Protein AF-A0A5B7TS98-F1 (afdb_monomer)

Structure (mmCIF, N/CA/C/O backbone):
data_AF-A0A5B7TS98-F1
#
_entry.id   AF-A0A5B7TS98-F1
#
loop_
_atom_site.group_PDB
_atom_site.id
_atom_site.type_symbol
_atom_site.label_atom_id
_atom_site.label_alt_id
_atom_site.label_comp_id
_atom_site.label_asym_id
_atom_site.label_entity_id
_atom_site.label_seq_id
_atom_site.pdbx_PDB_ins_code
_atom_site.Cartn_x
_atom_site.Cartn_y
_atom_site.Cartn_z
_atom_site.occupancy
_atom_site.B_iso_or_equiv
_atom_site.auth_seq_id
_atom_site.auth_comp_id
_atom_site.auth_asym_id
_atom_site.auth_atom_id
_atom_site.pdbx_PDB_model_num
ATOM 1 N N . MET A 1 1 ? -5.183 11.264 3.549 1.00 44.62 1 MET A N 1
ATOM 2 C CA . MET A 1 1 ? -4.484 11.330 2.244 1.00 44.62 1 MET A CA 1
ATOM 3 C C . MET A 1 1 ? -4.830 10.094 1.419 1.00 44.62 1 MET A C 1
ATOM 5 O O . MET A 1 1 ? -4.949 9.017 1.993 1.00 44.62 1 MET A O 1
ATOM 9 N N . LYS A 1 2 ? -5.064 10.228 0.107 1.00 58.00 2 LYS A N 1
ATOM 10 C CA . LYS A 1 2 ? -5.041 9.078 -0.817 1.00 58.00 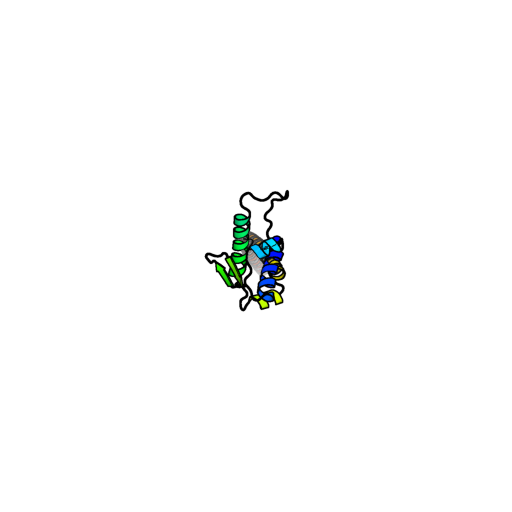2 LYS A CA 1
ATOM 11 C C . LYS A 1 2 ? -3.573 8.838 -1.161 1.00 58.00 2 LYS A C 1
ATOM 13 O O . LYS A 1 2 ? -2.926 9.768 -1.620 1.00 58.00 2 LYS A O 1
ATOM 18 N N . GLU A 1 3 ? -3.054 7.655 -0.858 1.00 76.31 3 GLU A N 1
ATOM 19 C CA . GLU A 1 3 ? -1.625 7.354 -1.042 1.00 76.31 3 GLU A CA 1
ATOM 20 C C . GLU A 1 3 ? -1.276 7.129 -2.519 1.00 76.31 3 GLU A C 1
ATOM 22 O O . GLU A 1 3 ? -0.190 7.488 -2.951 1.00 76.31 3 GLU A O 1
ATOM 27 N N . PHE A 1 4 ? -2.235 6.614 -3.289 1.00 86.12 4 PHE A N 1
ATOM 28 C CA . PHE A 1 4 ? -2.228 6.524 -4.747 1.00 86.12 4 PHE A CA 1
ATOM 29 C C . PHE A 1 4 ? -3.676 6.369 -5.249 1.00 86.12 4 PHE A C 1
ATOM 31 O O . PHE A 1 4 ? -4.602 6.106 -4.464 1.00 86.12 4 PHE A O 1
ATOM 38 N N . ASN A 1 5 ? -3.901 6.584 -6.543 1.00 87.88 5 ASN A N 1
ATOM 39 C CA . ASN A 1 5 ? -5.209 6.478 -7.186 1.00 87.88 5 ASN A CA 1
ATOM 40 C C . ASN A 1 5 ? -5.410 5.111 -7.850 1.00 87.88 5 ASN A C 1
ATOM 42 O O . ASN A 1 5 ? -4.464 4.383 -8.121 1.00 87.88 5 ASN A O 1
ATOM 46 N N . LYS A 1 6 ? -6.668 4.772 -8.166 1.00 88.81 6 LYS A N 1
ATOM 47 C CA . LYS A 1 6 ? -6.989 3.525 -8.881 1.00 88.81 6 LYS A CA 1
ATOM 48 C C . LYS A 1 6 ? -6.328 3.470 -10.266 1.00 88.81 6 LYS A C 1
ATOM 50 O O . LYS A 1 6 ? -5.935 2.396 -10.695 1.00 88.81 6 LYS A O 1
ATOM 55 N N . SER A 1 7 ? -6.205 4.619 -10.932 1.00 88.50 7 SER A N 1
ATOM 56 C CA . SER A 1 7 ? -5.524 4.766 -12.225 1.00 88.50 7 SER A CA 1
ATOM 57 C C . SER A 1 7 ? -4.038 4.418 -12.165 1.00 88.50 7 SER A C 1
ATOM 59 O O . SER A 1 7 ? -3.479 3.990 -13.163 1.00 88.50 7 SER A O 1
ATOM 61 N N . ASP A 1 8 ? -3.411 4.574 -10.997 1.00 89.88 8 ASP A N 1
ATOM 62 C CA . ASP A 1 8 ? -1.975 4.347 -10.821 1.00 89.88 8 ASP A CA 1
ATOM 63 C C . ASP A 1 8 ? -1.641 2.853 -10.705 1.00 89.88 8 ASP A C 1
ATOM 65 O O . ASP A 1 8 ? -0.492 2.465 -10.883 1.00 89.88 8 ASP A O 1
ATOM 69 N N . ILE A 1 9 ? -2.635 2.012 -10.388 1.00 92.81 9 ILE A N 1
ATOM 70 C CA . ILE A 1 9 ? -2.439 0.587 -10.084 1.00 92.81 9 ILE A CA 1
ATOM 71 C C . ILE A 1 9 ? -1.802 -0.139 -11.264 1.00 92.81 9 ILE A C 1
ATOM 73 O O . ILE A 1 9 ? -0.851 -0.880 -11.064 1.00 92.81 9 ILE A O 1
ATOM 77 N N . GLU A 1 10 ? -2.294 0.093 -12.482 1.00 92.94 10 GLU A N 1
ATOM 78 C CA . GLU A 1 10 ? -1.790 -0.604 -13.669 1.00 92.94 10 GLU A CA 1
ATOM 79 C C . GLU A 1 10 ? -0.325 -0.255 -13.950 1.00 92.94 10 GLU A C 1
ATOM 81 O O . GLU A 1 10 ? 0.475 -1.150 -14.203 1.00 92.94 10 GLU A O 1
ATOM 86 N N . ALA A 1 11 ? 0.048 1.023 -13.829 1.00 93.06 11 ALA A N 1
ATOM 87 C CA . ALA A 1 11 ? 1.428 1.470 -14.011 1.00 93.06 11 ALA A CA 1
ATOM 88 C C . ALA A 1 11 ? 2.363 0.925 -12.915 1.00 93.06 11 ALA A C 1
ATOM 90 O O . ALA A 1 11 ? 3.485 0.506 -13.194 1.00 93.06 11 ALA A O 1
ATOM 91 N N . LEU A 1 12 ? 1.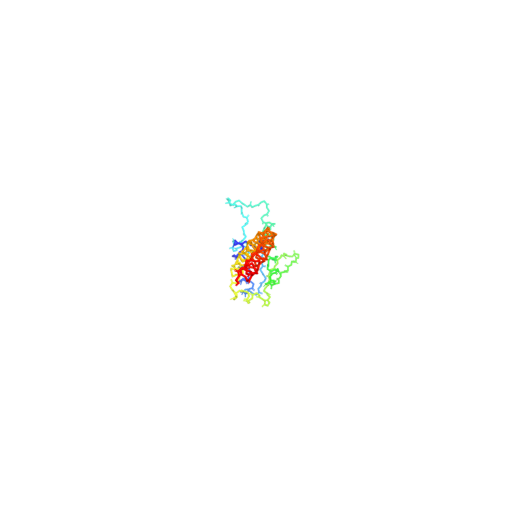898 0.906 -11.664 1.00 94.06 12 LEU A N 1
ATOM 92 C CA . LEU A 1 12 ? 2.666 0.400 -10.528 1.00 94.06 12 LEU A CA 1
ATOM 93 C C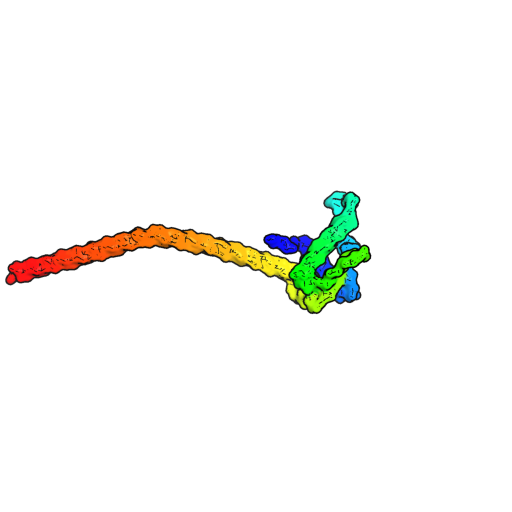 . LEU A 1 12 ? 2.852 -1.122 -10.584 1.00 94.06 12 LEU A C 1
ATOM 95 O O . LEU A 1 12 ? 3.966 -1.604 -10.378 1.00 94.06 12 LEU A O 1
ATOM 99 N N . ASP A 1 13 ? 1.796 -1.876 -10.897 1.00 93.12 13 ASP A N 1
ATOM 100 C CA . ASP A 1 13 ? 1.879 -3.327 -11.089 1.00 93.12 13 ASP A CA 1
ATOM 101 C C . ASP A 1 13 ? 2.766 -3.659 -12.302 1.00 93.12 13 ASP A C 1
ATOM 103 O O . ASP A 1 13 ? 3.569 -4.588 -12.231 1.00 93.12 13 ASP A O 1
ATOM 107 N N . PHE A 1 14 ? 2.727 -2.852 -13.372 1.00 93.62 14 PHE A N 1
ATOM 108 C CA . PHE A 1 14 ? 3.650 -2.990 -14.500 1.00 93.62 14 PHE A CA 1
ATOM 109 C C . PHE A 1 14 ? 5.120 -2.832 -14.081 1.00 93.62 14 PHE A C 1
ATOM 111 O O . PHE A 1 14 ? 5.950 -3.654 -14.473 1.00 93.62 14 PHE A O 1
ATOM 118 N 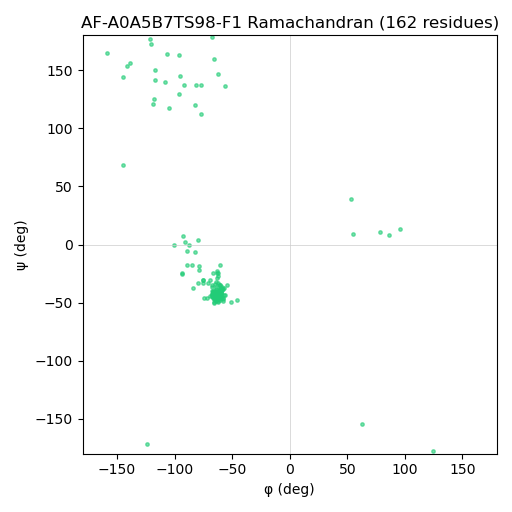N . ILE A 1 15 ? 5.460 -1.830 -13.257 1.00 93.06 15 ILE A N 1
ATOM 119 C CA . ILE A 1 15 ? 6.833 -1.658 -12.744 1.00 93.06 15 ILE A CA 1
ATOM 120 C C . ILE A 1 15 ? 7.286 -2.903 -11.974 1.00 93.06 15 ILE A C 1
ATOM 122 O O . ILE A 1 15 ? 8.398 -3.389 -12.189 1.00 93.06 15 ILE A O 1
ATOM 126 N N . ILE A 1 16 ? 6.432 -3.420 -11.086 1.00 93.06 16 ILE A N 1
ATOM 127 C CA . ILE A 1 16 ? 6.715 -4.615 -10.279 1.00 93.06 16 ILE A CA 1
ATOM 128 C C . ILE A 1 16 ? 6.963 -5.826 -11.184 1.00 93.06 16 ILE A C 1
ATOM 130 O O . ILE A 1 16 ? 7.966 -6.524 -11.026 1.00 93.06 16 ILE A O 1
ATOM 134 N N . ASP A 1 17 ? 6.083 -6.040 -12.160 1.00 92.19 17 ASP A N 1
ATOM 135 C CA . ASP A 1 17 ? 6.186 -7.119 -13.135 1.00 92.19 17 ASP A CA 1
ATOM 136 C C . ASP A 1 17 ? 7.494 -7.055 -13.925 1.00 92.19 17 ASP A C 1
ATOM 138 O O . ASP A 1 17 ? 8.165 -8.076 -14.091 1.00 92.19 17 ASP A O 1
ATOM 142 N N . GLN A 1 18 ? 7.868 -5.870 -14.410 1.00 91.62 18 GLN A N 1
ATOM 143 C CA . GLN A 1 18 ? 9.095 -5.692 -15.181 1.00 91.62 18 GLN A CA 1
ATOM 144 C C . GLN A 1 18 ? 10.339 -5.911 -14.322 1.00 91.62 18 GLN A C 1
ATOM 146 O O . GLN A 1 18 ? 11.218 -6.666 -14.732 1.00 91.62 18 GLN A O 1
ATOM 151 N N . CYS A 1 19 ? 10.373 -5.360 -13.104 1.00 91.12 19 CYS A N 1
ATOM 152 C CA . CYS A 1 19 ? 11.470 -5.578 -12.158 1.00 91.12 19 CYS A CA 1
ATOM 153 C C . CYS A 1 19 ? 11.727 -7.073 -11.892 1.00 91.12 19 CYS A C 1
ATOM 155 O O . CYS A 1 19 ? 12.871 -7.474 -11.685 1.00 91.12 19 CYS A O 1
ATOM 157 N N . LEU A 1 20 ? 10.672 -7.898 -11.879 1.00 89.75 20 LEU A N 1
ATOM 158 C CA . LEU A 1 20 ? 10.770 -9.341 -11.648 1.00 89.75 20 LEU A CA 1
ATOM 159 C C . LEU A 1 20 ? 11.107 -10.132 -12.920 1.00 89.75 20 LEU A C 1
ATOM 161 O O . LEU A 1 20 ? 11.847 -11.110 -12.841 1.00 89.75 20 LEU A O 1
ATOM 165 N N . LYS A 1 21 ? 10.573 -9.735 -14.083 1.00 88.19 21 LYS A N 1
ATOM 166 C CA . LYS A 1 21 ? 10.767 -10.448 -15.359 1.00 88.19 21 LYS A CA 1
ATOM 167 C C . LYS A 1 21 ? 12.158 -10.250 -15.941 1.00 88.19 21 LYS A C 1
ATOM 169 O O . LYS A 1 21 ? 12.767 -11.210 -16.401 1.00 88.19 21 LYS A O 1
ATOM 174 N N . THR A 1 22 ? 12.641 -9.013 -15.970 1.00 75.81 22 THR A N 1
ATOM 175 C CA . THR A 1 22 ? 13.879 -8.685 -16.685 1.00 75.81 22 THR A CA 1
ATOM 176 C C . THR A 1 22 ? 15.110 -8.845 -15.799 1.00 75.81 22 THR A C 1
ATOM 178 O O . THR A 1 22 ? 16.212 -8.948 -16.321 1.00 75.81 22 THR A O 1
ATOM 181 N N . SER A 1 23 ? 14.951 -8.883 -14.468 1.00 71.81 23 SER A N 1
ATOM 182 C CA . SER A 1 23 ? 16.055 -8.705 -13.502 1.00 71.81 23 SER A CA 1
ATOM 183 C C . SER A 1 23 ? 16.848 -7.402 -13.712 1.00 71.81 23 SER A C 1
ATOM 185 O O . SER A 1 23 ? 17.885 -7.201 -13.080 1.00 71.81 23 SER A O 1
ATOM 187 N N . PHE A 1 24 ? 16.357 -6.511 -14.579 1.00 75.00 24 PHE A N 1
ATOM 188 C CA . PHE A 1 24 ? 16.929 -5.211 -14.889 1.00 75.00 24 PHE A CA 1
ATOM 189 C C . PHE A 1 24 ? 16.086 -4.108 -14.256 1.00 75.00 24 PHE A C 1
ATOM 191 O O . PHE A 1 24 ? 14.951 -4.310 -13.817 1.00 75.00 24 PHE A O 1
ATOM 198 N N . SER A 1 25 ? 16.678 -2.923 -14.177 1.00 86.38 25 SER A N 1
ATOM 199 C CA . SER A 1 25 ? 16.018 -1.754 -13.628 1.00 86.38 25 SER A CA 1
ATOM 200 C C . SER A 1 25 ? 15.014 -1.149 -14.609 1.00 86.38 25 SER A C 1
ATOM 202 O O . SER A 1 25 ? 15.325 -0.999 -15.786 1.00 86.38 25 SER A O 1
ATOM 204 N N . VAL A 1 26 ? 13.845 -0.762 -14.105 1.00 91.75 26 VAL A N 1
ATOM 205 C CA . VAL A 1 26 ? 12.771 -0.094 -14.851 1.00 91.75 26 VAL A CA 1
ATOM 206 C C . VAL A 1 26 ? 12.941 1.416 -14.749 1.00 91.75 26 VAL A C 1
ATOM 208 O O . VAL A 1 26 ? 13.215 1.926 -13.661 1.00 91.75 26 VAL A O 1
ATOM 211 N N . SER A 1 27 ? 12.749 2.117 -15.860 1.00 91.69 27 SER A N 1
ATOM 212 C CA . SER A 1 27 ? 12.888 3.569 -16.009 1.00 91.69 27 SER A CA 1
ATOM 213 C C . SER A 1 27 ? 11.582 4.228 -16.476 1.00 91.69 27 SER A C 1
ATOM 215 O O . SER A 1 27 ? 10.626 3.544 -16.852 1.00 91.69 27 SER A O 1
ATOM 217 N N . ALA A 1 28 ? 11.540 5.565 -16.493 1.00 89.12 28 ALA A N 1
ATOM 218 C CA . ALA A 1 28 ? 10.408 6.314 -17.046 1.00 89.12 28 ALA A CA 1
ATOM 219 C C . ALA A 1 28 ? 10.131 5.952 -18.520 1.00 89.12 28 ALA A C 1
ATOM 221 O O . ALA A 1 28 ? 8.972 5.805 -18.910 1.00 89.12 28 ALA A O 1
ATOM 222 N N . ASP A 1 29 ? 11.181 5.715 -19.311 1.00 88.62 29 ASP A N 1
ATOM 223 C CA . ASP A 1 29 ? 11.077 5.337 -20.724 1.00 88.62 29 ASP A CA 1
ATOM 224 C C . ASP A 1 29 ? 10.310 4.031 -20.933 1.00 88.62 29 ASP A C 1
ATOM 226 O O . ASP A 1 29 ? 9.567 3.889 -21.906 1.00 88.62 29 ASP A O 1
ATOM 230 N N . ASP A 1 30 ? 10.446 3.073 -20.015 1.00 89.75 30 ASP A N 1
ATOM 231 C CA . ASP A 1 30 ? 9.731 1.798 -20.094 1.00 89.75 30 ASP A CA 1
ATOM 232 C C . ASP A 1 30 ? 8.222 1.991 -19.891 1.00 89.75 30 ASP A C 1
ATOM 234 O O . ASP A 1 30 ? 7.407 1.321 -20.533 1.00 89.75 30 ASP A O 1
ATOM 238 N N . LEU A 1 31 ? 7.832 2.947 -19.041 1.00 89.56 31 LEU A N 1
ATOM 239 C CA . LEU A 1 31 ? 6.431 3.311 -18.824 1.00 89.56 31 LEU A CA 1
ATOM 240 C C . LEU A 1 31 ? 5.856 4.126 -19.982 1.00 89.56 31 LEU A C 1
ATOM 242 O O . LEU A 1 31 ? 4.676 3.982 -20.299 1.00 89.56 31 LEU A O 1
ATOM 246 N N . ILE A 1 32 ? 6.674 4.956 -20.628 1.00 88.38 32 ILE A N 1
ATOM 247 C CA . ILE A 1 32 ? 6.279 5.675 -21.843 1.00 88.38 32 ILE A CA 1
ATOM 248 C C . ILE A 1 32 ? 6.037 4.672 -22.977 1.00 88.38 32 ILE A C 1
ATOM 250 O O . ILE A 1 32 ? 4.972 4.678 -23.594 1.00 88.38 32 ILE A O 1
ATOM 254 N N . LYS A 1 33 ? 6.985 3.754 -23.219 1.00 87.75 33 LYS A N 1
ATOM 255 C CA . LYS A 1 33 ? 6.893 2.735 -24.284 1.00 87.75 33 LYS A CA 1
ATOM 256 C C . LYS A 1 33 ? 5.705 1.792 -24.109 1.00 87.75 33 LYS A C 1
ATOM 258 O O . LYS A 1 33 ? 5.115 1.360 -25.094 1.00 87.75 33 LYS A O 1
ATOM 263 N N . SER A 1 34 ? 5.353 1.471 -22.867 1.00 86.44 34 SER A N 1
ATOM 264 C CA . SER A 1 34 ? 4.184 0.644 -22.540 1.00 86.44 34 SER A CA 1
ATOM 265 C C . SER A 1 34 ? 2.863 1.423 -22.512 1.00 86.44 34 SER A C 1
ATOM 267 O O . SER A 1 34 ? 1.803 0.814 -22.392 1.00 86.44 34 SER A O 1
ATOM 269 N N . GLY A 1 35 ? 2.897 2.754 -22.650 1.00 85.38 35 GLY A N 1
ATOM 270 C CA . GLY A 1 35 ? 1.708 3.608 -22.654 1.00 85.38 35 GLY A CA 1
ATOM 271 C C . GLY A 1 35 ? 1.116 3.890 -21.269 1.00 85.38 35 GLY A C 1
ATOM 272 O O . GLY A 1 35 ? 0.017 4.440 -21.176 1.00 85.38 35 GLY A O 1
ATOM 273 N N . HIS A 1 36 ? 1.829 3.542 -20.194 1.00 86.62 36 HIS A N 1
ATOM 274 C CA . HIS A 1 36 ? 1.439 3.839 -18.812 1.00 86.62 36 HIS A CA 1
ATOM 275 C C . HIS A 1 36 ? 1.734 5.291 -18.404 1.00 86.62 36 HIS A C 1
ATOM 277 O O . HIS A 1 36 ? 1.096 5.810 -17.488 1.00 86.62 36 HIS A O 1
ATOM 283 N N . ILE A 1 37 ? 2.655 5.964 -19.102 1.00 84.69 37 ILE A N 1
ATOM 284 C CA . ILE A 1 37 ? 2.848 7.418 -19.047 1.00 84.69 37 ILE A CA 1
ATOM 285 C C . ILE A 1 37 ? 2.584 7.983 -20.442 1.00 84.69 37 ILE A C 1
ATOM 287 O O . ILE A 1 37 ? 3.183 7.549 -21.424 1.00 84.69 37 ILE A O 1
ATOM 291 N N . LYS A 1 38 ? 1.674 8.955 -20.532 1.00 79.62 38 LYS A N 1
ATOM 292 C CA . LYS A 1 38 ? 1.349 9.633 -21.790 1.00 79.62 38 LYS A CA 1
ATOM 293 C C . LYS A 1 38 ? 2.144 10.927 -21.895 1.00 79.62 38 LYS A C 1
ATOM 295 O O . LYS A 1 38 ? 2.103 11.747 -20.986 1.00 79.62 38 LYS A O 1
ATOM 300 N N . LEU A 1 39 ? 2.804 11.112 -23.034 1.00 78.38 39 LEU A N 1
ATOM 301 C CA . LEU A 1 39 ? 3.513 12.345 -23.398 1.00 78.38 39 LEU A CA 1
ATOM 302 C C . LEU A 1 39 ? 2.604 13.378 -24.086 1.00 78.38 39 LEU A C 1
ATOM 304 O O . LEU A 1 39 ? 3.052 14.455 -24.476 1.00 78.38 39 LEU A O 1
ATOM 308 N N . THR A 1 40 ? 1.329 13.034 -24.269 1.00 73.94 40 THR A N 1
ATOM 309 C CA . THR A 1 40 ? 0.336 13.851 -24.964 1.00 73.94 40 THR A CA 1
ATOM 310 C C . THR A 1 40 ? -0.794 14.267 -24.031 1.00 73.94 40 THR A C 1
ATOM 312 O O . THR A 1 40 ? -1.171 13.514 -23.130 1.00 73.94 40 THR A O 1
ATOM 315 N N . ASP A 1 41 ? -1.383 15.430 -24.294 1.00 69.12 41 ASP A N 1
ATOM 316 C CA . ASP A 1 41 ?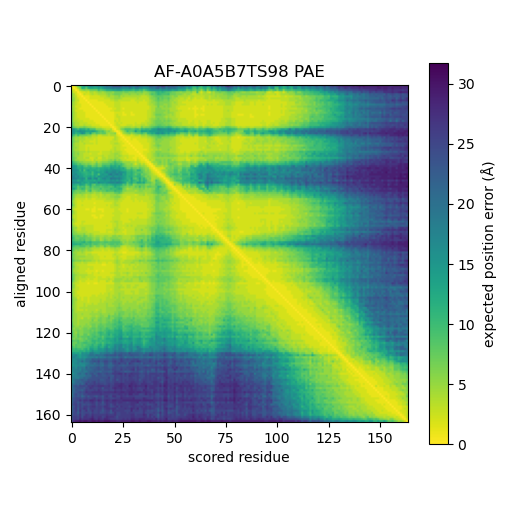 -2.616 15.885 -23.659 1.00 69.12 41 ASP A CA 1
ATOM 317 C C . ASP A 1 41 ? -3.837 15.030 -24.069 1.00 69.12 41 ASP A C 1
ATOM 319 O O . ASP A 1 41 ? -3.746 14.097 -24.874 1.00 69.12 41 ASP A O 1
ATOM 323 N N . GLU A 1 42 ? -5.013 15.346 -23.516 1.00 68.69 42 GLU A N 1
ATOM 324 C CA . GLU A 1 42 ? -6.273 14.642 -23.812 1.00 68.69 42 GLU A CA 1
ATOM 325 C C . GLU A 1 42 ? -6.689 14.711 -25.294 1.00 68.69 42 GLU A C 1
ATOM 327 O O . GLU A 1 42 ? -7.513 13.913 -25.741 1.00 68.69 42 GLU A O 1
ATOM 332 N N . LYS A 1 43 ? -6.123 15.652 -26.060 1.00 72.06 43 LYS A N 1
ATOM 333 C CA . LYS A 1 43 ? -6.388 15.871 -27.486 1.00 72.06 43 LYS A CA 1
ATOM 334 C C . LYS A 1 43 ? -5.297 15.277 -28.387 1.00 72.06 43 LYS A C 1
ATOM 336 O O . LYS A 1 43 ? -5.424 15.355 -29.607 1.00 72.06 43 LYS A O 1
ATOM 341 N N . GLY A 1 44 ? -4.263 14.660 -27.812 1.00 67.44 44 GLY A N 1
ATOM 342 C CA . GLY A 1 44 ? -3.161 14.034 -28.541 1.00 67.44 44 GLY A CA 1
ATOM 343 C C . GLY A 1 44 ? -2.020 14.984 -28.920 1.00 67.44 44 GLY A C 1
ATOM 344 O O . GLY A 1 44 ? -1.118 14.569 -29.645 1.00 67.44 44 GLY A O 1
ATOM 345 N N . TYR A 1 45 ? -2.018 16.230 -28.439 1.00 69.19 45 TYR A N 1
ATOM 346 C CA . TYR A 1 45 ? -0.899 17.150 -28.642 1.00 69.19 45 TYR A CA 1
ATOM 347 C C . TYR A 1 45 ? 0.204 16.863 -27.626 1.00 69.19 45 TYR A C 1
ATOM 349 O O . TYR A 1 45 ? -0.079 16.638 -26.451 1.00 69.19 45 TYR A O 1
ATOM 357 N N . GLY A 1 46 ? 1.467 16.872 -28.061 1.00 67.06 46 GLY A N 1
ATOM 358 C CA . GLY A 1 46 ? 2.602 16.761 -27.142 1.00 67.06 46 GLY A CA 1
ATOM 359 C C . GLY A 1 46 ? 2.550 17.865 -26.086 1.00 67.06 46 GLY A C 1
ATOM 360 O O . GLY A 1 46 ? 2.244 19.015 -26.415 1.00 67.06 46 GLY A O 1
ATOM 361 N N . THR A 1 47 ? 2.814 17.530 -24.821 1.00 68.81 47 THR A N 1
ATOM 362 C CA . THR A 1 47 ? 2.906 18.565 -23.782 1.00 68.81 47 THR A CA 1
ATOM 363 C C . THR A 1 47 ? 4.112 19.473 -24.057 1.00 68.81 47 THR A C 1
ATOM 365 O O . THR A 1 47 ? 5.021 19.120 -24.807 1.00 68.81 47 THR A O 1
ATOM 368 N N . LEU A 1 48 ? 4.128 20.684 -23.490 1.00 65.50 48 LEU A N 1
ATOM 369 C CA . LEU A 1 48 ? 5.239 21.625 -23.704 1.00 65.50 48 LEU A CA 1
ATOM 370 C C . LEU A 1 48 ? 6.577 21.086 -23.162 1.00 65.50 48 LEU A C 1
ATOM 372 O O . LEU A 1 48 ? 7.633 21.513 -23.624 1.00 65.50 48 LEU A O 1
ATOM 376 N N . THR A 1 49 ? 6.532 20.155 -22.202 1.00 70.94 49 THR A N 1
ATOM 377 C CA . THR A 1 49 ? 7.701 19.524 -21.570 1.00 70.94 49 THR A CA 1
ATOM 378 C C . THR A 1 49 ? 7.426 18.047 -21.230 1.00 70.94 49 THR A C 1
ATOM 380 O O . THR A 1 49 ? 7.354 17.695 -20.049 1.00 70.94 49 THR A O 1
ATOM 383 N N . PRO A 1 50 ? 7.277 17.161 -22.233 1.00 72.94 50 PRO A N 1
ATOM 384 C CA . PRO A 1 50 ? 6.813 15.786 -22.024 1.00 72.94 50 PRO A CA 1
ATOM 385 C C . PRO A 1 50 ? 7.749 14.965 -21.142 1.00 72.94 50 PRO A C 1
ATOM 387 O O . PRO A 1 50 ? 7.296 14.246 -20.254 1.00 72.94 50 PRO A O 1
ATOM 390 N N . ASP A 1 51 ? 9.055 15.129 -21.336 1.00 72.75 51 ASP A N 1
ATOM 391 C CA . ASP A 1 51 ? 10.074 14.394 -20.584 1.00 72.75 51 ASP A CA 1
ATOM 392 C C . ASP A 1 51 ? 10.089 14.803 -19.104 1.00 72.75 51 ASP A C 1
ATOM 394 O O . ASP A 1 51 ? 10.239 13.966 -18.212 1.00 72.75 51 ASP A O 1
ATOM 398 N N . PHE A 1 52 ? 9.862 16.091 -18.823 1.00 73.62 52 PHE A N 1
ATOM 399 C CA . PHE A 1 52 ? 9.756 16.598 -17.455 1.00 73.62 52 PHE A CA 1
ATOM 400 C C . PHE A 1 52 ? 8.496 16.068 -16.758 1.00 73.62 52 PHE A C 1
ATOM 402 O O . PHE A 1 52 ? 8.559 15.644 -15.602 1.00 73.62 52 PHE A O 1
ATOM 409 N N . ASP A 1 53 ? 7.363 16.045 -17.465 1.00 80.31 53 ASP A N 1
ATOM 410 C CA . ASP A 1 53 ? 6.100 15.518 -16.940 1.00 80.31 53 ASP A CA 1
ATOM 411 C C . ASP A 1 53 ? 6.199 14.009 -16.664 1.00 80.31 53 ASP A C 1
ATOM 413 O O . ASP A 1 53 ? 5.765 13.532 -15.611 1.00 80.31 53 ASP A O 1
ATOM 417 N N . ALA A 1 54 ? 6.844 13.261 -17.563 1.00 84.25 54 ALA A N 1
ATOM 418 C CA . ALA A 1 54 ? 7.065 11.831 -17.412 1.00 84.25 54 ALA A CA 1
ATOM 419 C C . ALA A 1 54 ? 8.011 11.491 -16.253 1.00 84.25 54 ALA A C 1
ATOM 421 O O . ALA A 1 54 ? 7.684 10.627 -15.438 1.00 84.25 54 ALA A O 1
ATOM 422 N N . SER A 1 55 ? 9.147 12.187 -16.129 1.00 85.38 55 SER A N 1
ATOM 423 C CA . SER A 1 55 ? 10.073 12.000 -15.001 1.00 85.38 55 SER A CA 1
ATOM 424 C C . SER A 1 55 ? 9.397 12.330 -13.667 1.00 85.38 55 SER A C 1
ATOM 426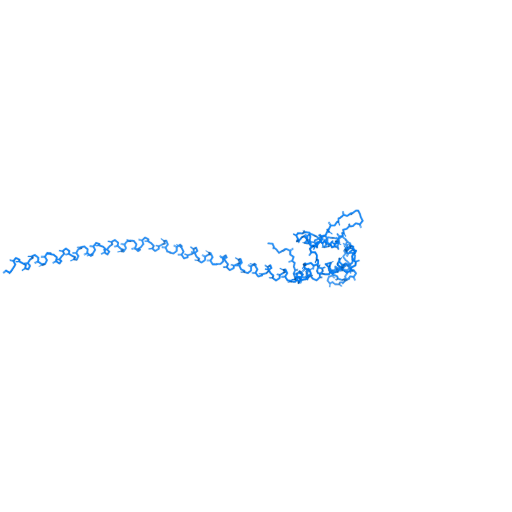 O O . SER A 1 55 ? 9.552 11.599 -12.683 1.00 85.38 55 SER A O 1
ATOM 428 N N . LYS A 1 56 ? 8.559 13.372 -13.625 1.00 86.88 56 LYS A N 1
ATOM 429 C CA . LYS A 1 56 ? 7.793 13.737 -12.428 1.00 86.88 56 LYS A CA 1
ATOM 430 C C . LYS A 1 56 ? 6.782 12.658 -12.030 1.00 86.88 56 LYS A C 1
ATOM 432 O O . LYS A 1 56 ? 6.712 12.298 -10.852 1.00 86.88 56 LYS A O 1
ATOM 437 N N . GLU A 1 57 ? 6.019 12.126 -12.984 1.00 88.88 57 GLU A N 1
ATOM 438 C CA . GLU A 1 57 ? 5.084 11.021 -12.732 1.00 88.88 57 GLU A CA 1
ATOM 439 C C . GLU A 1 57 ? 5.816 9.740 -12.318 1.00 88.88 57 GLU A C 1
ATOM 441 O O . GLU A 1 57 ? 5.426 9.083 -11.351 1.00 88.88 57 GLU A O 1
ATOM 446 N N . PHE A 1 58 ? 6.932 9.415 -12.969 1.00 91.94 58 PHE A N 1
ATOM 447 C CA . PHE A 1 58 ? 7.736 8.261 -12.592 1.00 91.94 58 PHE A CA 1
ATOM 448 C C . PHE A 1 58 ? 8.321 8.410 -11.182 1.00 91.94 58 PHE A C 1
ATOM 450 O O . PHE A 1 58 ? 8.203 7.503 -10.360 1.00 91.94 58 PHE A O 1
ATOM 457 N N . THR A 1 59 ? 8.841 9.589 -10.837 1.00 91.44 59 THR A N 1
ATOM 458 C CA . THR A 1 59 ? 9.321 9.910 -9.484 1.00 91.44 59 THR A CA 1
ATOM 459 C C . THR A 1 59 ? 8.216 9.750 -8.438 1.00 91.44 59 THR A C 1
ATOM 461 O O . THR A 1 59 ? 8.458 9.237 -7.340 1.00 91.44 59 THR A O 1
ATOM 464 N N . ARG A 1 60 ? 6.974 10.124 -8.772 1.00 92.62 60 ARG A N 1
ATOM 465 C CA . ARG A 1 60 ? 5.807 9.887 -7.912 1.00 92.62 60 ARG A CA 1
ATOM 466 C C . ARG A 1 60 ? 5.573 8.390 -7.686 1.00 92.62 60 ARG A C 1
ATOM 468 O O . ARG A 1 60 ? 5.366 7.988 -6.538 1.00 92.62 60 ARG A O 1
ATOM 475 N N . TYR A 1 61 ? 5.652 7.564 -8.731 1.00 93.62 61 TYR A N 1
ATOM 476 C CA . TYR A 1 61 ? 5.558 6.105 -8.605 1.00 93.62 61 TYR A CA 1
ATOM 477 C C . TYR A 1 61 ? 6.687 5.515 -7.756 1.00 93.62 61 TYR A C 1
ATOM 479 O O . TYR A 1 61 ? 6.415 4.711 -6.863 1.00 93.62 61 TYR A O 1
ATOM 487 N N . LEU A 1 62 ? 7.930 5.967 -7.940 1.00 93.38 62 LEU A N 1
ATOM 488 C CA . LEU A 1 62 ? 9.058 5.559 -7.097 1.00 93.38 62 LEU A CA 1
ATOM 489 C C . LEU A 1 62 ? 8.833 5.914 -5.624 1.00 93.38 62 LEU A C 1
ATOM 491 O O . LEU A 1 62 ? 9.141 5.115 -4.742 1.00 93.38 62 LEU A O 1
ATOM 495 N N . GLY A 1 63 ? 8.246 7.079 -5.340 1.00 92.88 63 GLY A N 1
ATOM 496 C CA . GLY A 1 63 ? 7.867 7.472 -3.982 1.00 92.88 63 GLY A CA 1
ATOM 497 C C . GLY A 1 63 ? 6.873 6.500 -3.339 1.00 92.88 63 GLY A C 1
ATOM 498 O O . GLY A 1 63 ? 7.035 6.129 -2.175 1.00 92.88 63 GLY A O 1
ATOM 499 N N . ILE A 1 64 ? 5.881 6.037 -4.105 1.00 93.38 64 ILE A N 1
ATOM 500 C CA . ILE A 1 64 ? 4.900 5.039 -3.656 1.00 93.38 64 ILE A CA 1
ATOM 501 C C . ILE A 1 64 ? 5.592 3.693 -3.401 1.00 93.38 64 ILE A C 1
ATOM 503 O O . ILE A 1 64 ? 5.441 3.119 -2.323 1.00 93.38 64 ILE A O 1
ATOM 507 N N . LEU A 1 65 ? 6.399 3.215 -4.350 1.00 93.56 65 LEU A N 1
ATOM 508 C CA . LEU A 1 65 ? 7.133 1.950 -4.235 1.00 93.56 65 LEU A CA 1
ATOM 509 C C . LEU A 1 65 ? 8.094 1.943 -3.041 1.00 93.56 65 LEU A C 1
ATOM 511 O O . LEU A 1 65 ? 8.172 0.951 -2.316 1.00 93.56 65 LEU A O 1
ATOM 515 N N . LYS A 1 66 ? 8.791 3.060 -2.804 1.00 93.06 66 LYS A N 1
ATOM 516 C CA . LYS A 1 66 ? 9.698 3.234 -1.666 1.00 93.06 66 LYS A CA 1
ATOM 517 C C . LYS A 1 66 ? 8.948 3.236 -0.339 1.00 93.06 66 LYS A C 1
ATOM 519 O O . LYS A 1 66 ? 9.412 2.615 0.610 1.00 93.06 66 LYS A O 1
ATOM 524 N N . LYS A 1 67 ? 7.788 3.895 -0.270 1.00 92.69 67 LYS A N 1
ATOM 525 C CA . LYS A 1 67 ? 6.967 3.960 0.948 1.00 92.69 67 LYS A CA 1
ATOM 526 C C . LYS A 1 67 ? 6.513 2.581 1.431 1.00 92.69 67 LYS A C 1
ATOM 528 O O . LYS A 1 67 ? 6.453 2.357 2.634 1.00 92.69 67 LYS A O 1
ATOM 533 N N . TYR A 1 68 ? 6.190 1.682 0.506 1.00 91.81 68 TYR A N 1
ATOM 534 C CA . TYR A 1 68 ? 5.799 0.306 0.821 1.00 91.81 68 TYR A CA 1
ATOM 535 C C . TYR A 1 68 ? 6.977 -0.677 0.802 1.00 91.81 68 TYR A C 1
ATOM 537 O O . TYR A 1 68 ? 6.763 -1.882 0.899 1.00 91.81 68 TYR A O 1
ATOM 545 N N . GLU A 1 69 ? 8.208 -0.178 0.656 1.00 93.06 69 GLU A N 1
ATOM 546 C CA . GLU A 1 69 ? 9.431 -0.985 0.611 1.00 93.06 69 GLU A CA 1
ATOM 547 C C . GLU A 1 69 ? 9.373 -2.109 -0.439 1.00 93.06 69 GLU A C 1
ATOM 549 O O . GLU A 1 69 ? 9.848 -3.224 -0.213 1.00 93.06 69 GLU A O 1
ATOM 554 N N . LEU A 1 70 ? 8.782 -1.822 -1.603 1.00 93.00 70 LEU A N 1
ATOM 555 C CA . LEU A 1 70 ? 8.507 -2.817 -2.646 1.00 93.00 70 LEU A CA 1
ATOM 556 C C . LEU A 1 70 ? 9.605 -2.921 -3.693 1.00 93.00 70 LEU A C 1
ATOM 558 O O . LEU A 1 70 ? 9.734 -3.968 -4.313 1.00 93.00 70 LEU A O 1
ATOM 562 N N . CYS A 1 71 ? 10.386 -1.861 -3.893 1.00 92.62 71 CYS A N 1
ATOM 563 C CA . CYS A 1 71 ? 11.487 -1.815 -4.852 1.00 92.62 71 CYS A CA 1
ATOM 564 C C . CYS A 1 71 ? 12.668 -1.032 -4.278 1.00 92.62 71 CYS A C 1
ATOM 566 O O . CYS A 1 71 ? 12.502 -0.114 -3.471 1.00 92.62 71 CYS A O 1
ATOM 568 N N . LYS A 1 72 ? 13.874 -1.344 -4.757 1.00 91.62 72 LYS A N 1
ATOM 569 C CA . LYS A 1 72 ? 15.033 -0.457 -4.627 1.00 91.62 72 LYS A CA 1
ATOM 570 C C . LYS A 1 72 ? 14.897 0.651 -5.667 1.00 91.62 72 LYS A C 1
ATOM 572 O O . LYS A 1 72 ? 14.969 0.380 -6.864 1.00 91.62 72 LYS A O 1
ATOM 577 N N . CYS A 1 73 ? 14.675 1.872 -5.196 1.00 91.62 73 CYS A N 1
ATOM 578 C CA . CYS A 1 73 ? 14.524 3.053 -6.039 1.00 91.62 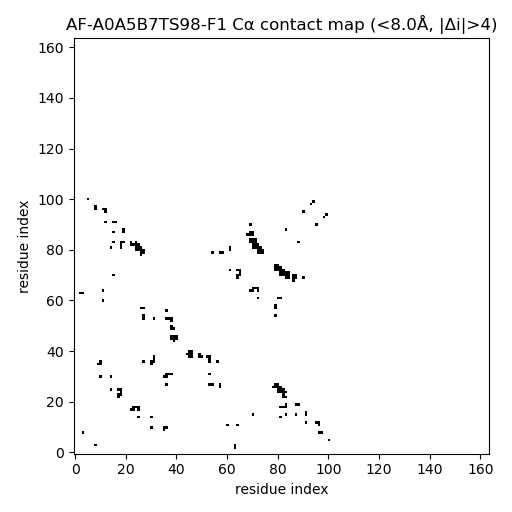73 CYS A CA 1
ATOM 579 C C . CYS A 1 73 ? 15.807 3.885 -5.960 1.00 91.62 73 CYS A C 1
ATOM 581 O O . CYS A 1 73 ? 16.153 4.357 -4.874 1.00 91.62 73 CYS A O 1
ATOM 583 N N . ASN A 1 74 ? 16.492 4.055 -7.089 1.00 87.69 74 ASN A N 1
ATOM 584 C CA . ASN A 1 74 ? 17.743 4.801 -7.191 1.00 87.69 74 ASN A CA 1
ATOM 585 C C . ASN A 1 74 ? 17.556 6.008 -8.113 1.00 87.69 74 ASN A C 1
ATOM 587 O O . ASN A 1 74 ? 16.911 5.896 -9.151 1.00 87.69 74 ASN A O 1
ATOM 591 N N . SER A 1 75 ? 18.168 7.133 -7.755 1.00 86.38 75 SER A N 1
ATOM 592 C CA . SER A 1 75 ? 18.266 8.317 -8.611 1.00 86.38 75 SER A CA 1
ATOM 593 C C . SER A 1 75 ? 19.741 8.591 -8.859 1.00 86.38 75 SER A C 1
ATOM 595 O O . SER A 1 75 ? 20.514 8.762 -7.914 1.00 86.38 75 SER A O 1
ATOM 597 N N . THR A 1 76 ? 20.140 8.578 -10.124 1.00 83.69 76 THR A N 1
ATOM 598 C CA . THR A 1 76 ? 21.519 8.812 -10.567 1.00 83.69 76 THR A CA 1
ATOM 599 C C . THR A 1 76 ? 21.561 10.007 -11.515 1.00 83.69 76 THR A C 1
ATOM 601 O O . THR A 1 76 ? 20.523 10.576 -11.843 1.00 83.69 76 THR A O 1
ATOM 604 N N . LYS A 1 77 ? 22.756 10.399 -11.974 1.00 79.12 77 LYS A N 1
ATOM 605 C CA . LYS A 1 77 ? 22.885 11.423 -13.026 1.00 79.12 77 LYS A CA 1
ATOM 606 C C . LYS A 1 77 ? 22.239 10.989 -14.346 1.00 79.12 77 LYS A C 1
ATOM 608 O O . LYS A 1 77 ? 21.841 11.849 -15.119 1.00 79.12 77 LYS A O 1
ATOM 613 N N . ASP A 1 78 ? 22.123 9.680 -14.553 1.00 74.38 78 ASP A N 1
ATOM 614 C CA . ASP A 1 78 ? 21.598 9.066 -15.772 1.00 74.38 78 ASP A CA 1
ATOM 615 C C . ASP A 1 78 ? 20.078 8.822 -15.702 1.00 74.38 78 ASP A C 1
ATOM 617 O O . ASP A 1 78 ? 19.500 8.278 -16.637 1.00 74.38 78 ASP A O 1
ATOM 621 N N . GLY A 1 79 ? 19.428 9.221 -14.600 1.00 82.56 79 GLY A N 1
ATOM 622 C CA . GLY A 1 79 ? 17.981 9.122 -14.408 1.00 82.56 79 GLY A CA 1
ATOM 623 C C . GLY A 1 79 ? 17.570 8.355 -13.154 1.00 82.56 79 GLY A C 1
ATOM 624 O O . GLY A 1 79 ? 18.401 7.922 -12.338 1.00 82.56 79 GLY A O 1
ATOM 625 N N . GLU A 1 80 ? 16.255 8.217 -12.986 1.00 89.94 80 GLU A N 1
ATOM 626 C CA . GLU A 1 80 ? 15.641 7.439 -11.918 1.00 89.94 80 GLU A CA 1
ATOM 627 C C . GLU A 1 80 ? 15.281 6.018 -12.358 1.00 89.94 80 GLU A C 1
ATOM 629 O O . GLU A 1 80 ? 14.845 5.778 -13.485 1.00 89.94 80 GLU A O 1
ATOM 634 N N . PHE A 1 81 ? 15.412 5.070 -11.428 1.00 92.12 81 PHE A N 1
ATOM 635 C CA . PHE A 1 81 ? 15.224 3.653 -11.702 1.00 92.12 81 PHE A CA 1
ATOM 636 C C . PHE A 1 81 ? 14.595 2.898 -10.525 1.00 92.12 81 PHE A C 1
ATOM 638 O O . PHE A 1 81 ? 14.935 3.138 -9.362 1.00 92.12 81 PHE A O 1
ATOM 645 N N . ALA A 1 82 ? 13.740 1.919 -10.828 1.00 93.56 82 ALA A N 1
ATOM 646 C CA . ALA A 1 82 ? 13.237 0.920 -9.883 1.00 93.56 82 ALA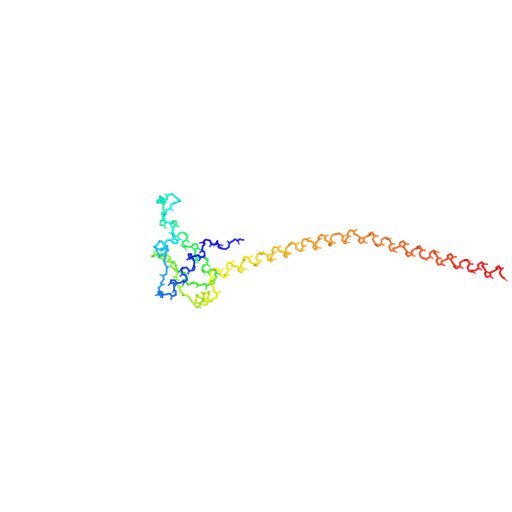 A CA 1
ATOM 647 C C . ALA A 1 82 ? 13.856 -0.451 -10.166 1.00 93.56 82 ALA A C 1
ATOM 649 O O . ALA A 1 82 ? 13.986 -0.856 -11.314 1.00 93.56 82 ALA A O 1
ATOM 650 N N . SER A 1 83 ? 14.203 -1.199 -9.124 1.00 92.31 83 SER A N 1
ATOM 651 C CA . SER A 1 83 ? 14.647 -2.592 -9.240 1.00 92.31 83 SER A CA 1
ATOM 652 C C . SER A 1 83 ? 14.046 -3.453 -8.134 1.00 92.31 83 SER A C 1
ATOM 654 O O . SER A 1 83 ? 13.665 -2.949 -7.070 1.00 92.31 83 SER A O 1
ATOM 656 N N . ALA A 1 84 ? 13.946 -4.760 -8.378 1.00 92.81 84 ALA A N 1
ATOM 657 C CA . ALA A 1 84 ? 13.386 -5.688 -7.407 1.00 92.81 84 ALA A CA 1
ATOM 658 C C . ALA A 1 84 ? 14.217 -5.737 -6.108 1.00 92.81 84 ALA A C 1
ATOM 660 O O . ALA A 1 84 ? 15.444 -5.607 -6.091 1.00 92.81 84 ALA A O 1
ATOM 661 N N . ASN A 1 85 ? 13.524 -5.948 -4.997 1.00 92.56 85 ASN A N 1
ATOM 662 C CA . ASN A 1 85 ? 14.077 -6.246 -3.686 1.00 92.56 85 ASN A CA 1
ATOM 663 C C . ASN A 1 85 ? 13.483 -7.568 -3.159 1.00 92.56 85 ASN A C 1
ATOM 665 O O . ASN A 1 85 ? 12.780 -8.283 -3.873 1.00 92.56 85 ASN A O 1
ATOM 669 N N . SER A 1 86 ? 13.757 -7.904 -1.899 1.00 91.94 86 SER A N 1
ATOM 670 C CA . SER A 1 86 ? 13.248 -9.129 -1.266 1.00 91.94 86 SER A CA 1
ATOM 671 C C . SER A 1 86 ? 11.718 -9.185 -1.145 1.00 91.94 86 SER A C 1
ATOM 673 O O . SER A 1 86 ? 11.150 -10.273 -1.076 1.00 91.94 86 SER A O 1
ATOM 675 N N . ASN A 1 87 ? 11.045 -8.033 -1.122 1.00 92.00 87 ASN A N 1
ATOM 676 C CA . ASN A 1 87 ? 9.606 -7.918 -0.893 1.00 92.00 87 ASN A CA 1
ATOM 677 C C . ASN A 1 87 ? 8.803 -7.894 -2.198 1.00 92.00 87 ASN A C 1
ATOM 679 O O . ASN A 1 87 ? 7.638 -8.290 -2.191 1.00 92.00 87 ASN A O 1
ATOM 683 N N . THR A 1 88 ? 9.415 -7.486 -3.315 1.00 91.75 88 THR A N 1
ATOM 684 C CA . THR A 1 88 ? 8.759 -7.329 -4.624 1.00 91.75 88 THR A CA 1
ATOM 685 C C . THR A 1 88 ? 7.977 -8.578 -5.035 1.00 91.75 88 THR A C 1
ATOM 687 O O . THR A 1 88 ? 6.797 -8.498 -5.374 1.00 91.75 88 THR A O 1
ATOM 690 N N . LEU A 1 89 ? 8.611 -9.753 -4.950 1.00 92.25 89 LEU A N 1
ATOM 691 C CA . LEU A 1 89 ? 7.998 -11.020 -5.356 1.00 92.25 89 LEU A CA 1
ATOM 692 C C . LEU A 1 89 ? 6.827 -11.412 -4.448 1.00 92.25 89 LEU A C 1
ATOM 694 O O . LEU A 1 89 ? 5.789 -11.872 -4.923 1.00 92.25 89 LEU A O 1
ATOM 698 N N . ASN A 1 90 ? 6.987 -11.240 -3.136 1.00 94.12 90 ASN A N 1
ATOM 699 C CA . ASN A 1 90 ? 5.939 -11.575 -2.174 1.00 94.12 90 ASN A CA 1
ATOM 700 C C . ASN A 1 90 ? 4.730 -10.653 -2.337 1.00 94.12 90 ASN A C 1
ATOM 702 O O . ASN A 1 90 ? 3.598 -11.128 -2.311 1.00 94.12 90 ASN A O 1
ATOM 706 N N . PHE A 1 91 ? 4.965 -9.364 -2.575 1.00 94.19 91 PHE A N 1
ATOM 707 C CA . PHE A 1 91 ? 3.910 -8.394 -2.837 1.00 94.19 91 PHE A CA 1
ATOM 708 C C . PHE A 1 91 ? 3.109 -8.735 -4.100 1.00 94.19 91 PHE A C 1
ATOM 710 O O . PHE A 1 91 ? 1.878 -8.751 -4.065 1.00 94.19 91 PHE A O 1
ATOM 717 N N . GLN A 1 92 ? 3.790 -9.099 -5.192 1.00 93.44 92 GLN A N 1
ATOM 718 C CA . GLN A 1 92 ? 3.124 -9.543 -6.418 1.00 93.44 92 GLN A CA 1
ATOM 719 C C . GLN A 1 92 ? 2.253 -10.788 -6.159 1.00 93.44 92 GLN A C 1
ATOM 721 O O . GLN A 1 92 ? 1.086 -10.824 -6.546 1.00 93.44 92 GLN A O 1
ATOM 726 N N . LYS A 1 93 ? 2.776 -11.782 -5.423 1.00 93.12 93 LYS A N 1
ATOM 727 C CA . LYS A 1 93 ? 2.031 -13.000 -5.045 1.00 93.12 93 LYS A CA 1
ATOM 728 C C . LYS A 1 93 ? 0.820 -12.728 -4.148 1.00 93.12 93 LYS A C 1
ATOM 730 O O . LYS A 1 93 ? -0.148 -13.479 -4.200 1.00 93.12 93 LYS A O 1
ATOM 735 N N . GLN A 1 94 ? 0.855 -11.665 -3.348 1.00 93.19 94 GLN A N 1
ATOM 736 C CA . GLN A 1 94 ? -0.264 -11.230 -2.503 1.00 93.19 94 GLN A CA 1
ATOM 737 C C . GLN A 1 94 ? -1.343 -10.449 -3.277 1.00 93.19 94 GLN A C 1
ATOM 739 O O . GLN A 1 94 ? -2.318 -9.992 -2.684 1.00 93.19 94 GLN A O 1
ATOM 744 N N . GLY A 1 95 ? -1.208 -10.318 -4.601 1.00 90.81 95 GLY A N 1
ATOM 745 C CA . GLY A 1 95 ? -2.185 -9.644 -5.458 1.00 90.81 95 GLY A CA 1
ATOM 746 C C . GLY A 1 95 ? -1.865 -8.177 -5.753 1.00 90.81 95 GLY A C 1
ATOM 747 O O . GLY A 1 95 ? -2.743 -7.465 -6.251 1.00 90.81 95 GLY A O 1
ATOM 748 N N . GLY A 1 96 ? -0.639 -7.731 -5.459 1.00 93.50 96 GLY A N 1
ATOM 749 C CA . GLY A 1 96 ? -0.090 -6.453 -5.911 1.00 93.50 96 GLY A CA 1
ATOM 750 C C . GLY A 1 96 ? -0.835 -5.215 -5.406 1.00 93.50 96 GLY A C 1
ATOM 751 O O . GLY A 1 96 ? -1.519 -5.224 -4.374 1.00 93.50 96 GLY A O 1
ATOM 752 N N . PHE A 1 97 ? -0.732 -4.121 -6.164 1.00 93.56 97 PHE A N 1
ATOM 753 C CA . PHE A 1 97 ? -1.376 -2.853 -5.816 1.00 93.56 97 PHE A CA 1
ATOM 754 C C . PHE A 1 97 ? -2.900 -2.935 -5.864 1.00 93.56 97 PHE A C 1
ATOM 756 O O . PHE A 1 97 ? -3.579 -2.200 -5.143 1.00 93.56 97 PHE A O 1
ATOM 763 N N . LYS A 1 98 ? -3.459 -3.860 -6.649 1.00 92.69 98 LYS A N 1
ATOM 764 C CA . LYS A 1 98 ? -4.901 -4.123 -6.676 1.00 92.69 98 LYS A CA 1
ATOM 765 C C . LYS A 1 98 ? -5.427 -4.624 -5.328 1.00 92.69 98 LYS A C 1
ATOM 767 O O . LYS A 1 98 ? -6.453 -4.119 -4.861 1.00 92.69 98 LYS A O 1
ATOM 772 N N . ALA A 1 99 ? -4.746 -5.589 -4.707 1.00 92.69 99 ALA A N 1
ATOM 773 C CA . ALA A 1 99 ? -5.107 -6.086 -3.379 1.00 92.69 99 ALA A CA 1
ATOM 774 C C . ALA A 1 99 ? -4.911 -4.998 -2.313 1.00 92.69 99 ALA A C 1
ATOM 776 O O . ALA A 1 99 ? -5.839 -4.698 -1.562 1.00 92.69 99 ALA A O 1
ATOM 777 N N . LEU A 1 100 ? -3.761 -4.317 -2.338 1.00 92.88 100 LEU A N 1
ATOM 778 C CA . LEU A 1 100 ? -3.453 -3.221 -1.416 1.00 92.88 100 LEU A CA 1
ATOM 779 C C . LEU A 1 100 ? -4.493 -2.090 -1.477 1.00 92.88 100 LEU A C 1
ATOM 781 O O . LEU A 1 100 ? -4.946 -1.591 -0.447 1.00 92.88 100 LEU A O 1
ATOM 785 N N . TYR A 1 101 ? -4.917 -1.691 -2.678 1.00 92.00 101 TYR A N 1
ATOM 786 C CA . TYR A 1 101 ? -5.925 -0.645 -2.854 1.00 92.00 101 TYR A CA 1
ATOM 787 C C . TYR A 1 101 ? -7.272 -1.022 -2.229 1.00 92.00 101 TYR A C 1
ATOM 789 O O . TYR A 1 101 ? -7.946 -0.171 -1.638 1.00 92.00 101 TYR A O 1
ATOM 797 N N . LYS A 1 102 ? -7.673 -2.293 -2.354 1.00 91.06 102 LYS A N 1
ATOM 798 C CA . LYS A 1 102 ? -8.903 -2.804 -1.746 1.00 91.06 102 LYS A CA 1
ATOM 799 C C . LYS A 1 102 ? -8.819 -2.730 -0.221 1.00 91.06 102 LYS A C 1
ATOM 801 O O . LYS A 1 102 ? -9.702 -2.138 0.394 1.00 91.06 102 LYS A O 1
ATOM 806 N N . ASP A 1 103 ? -7.725 -3.210 0.360 1.00 91.12 103 ASP A N 1
ATOM 807 C CA . ASP A 1 103 ? -7.503 -3.182 1.808 1.00 91.12 103 ASP A CA 1
ATOM 808 C C . ASP A 1 103 ? -7.505 -1.758 2.376 1.00 91.12 103 ASP A C 1
ATOM 810 O O . ASP A 1 103 ? -8.139 -1.490 3.399 1.00 91.12 103 ASP A O 1
ATOM 814 N N . LEU A 1 104 ? -6.862 -0.810 1.686 1.00 89.69 104 LEU A N 1
ATOM 815 C CA . LEU A 1 104 ? -6.861 0.602 2.079 1.00 89.69 104 LEU A CA 1
ATOM 816 C C . LEU A 1 104 ? -8.260 1.227 2.015 1.00 89.69 104 LEU A C 1
ATOM 818 O O . LEU A 1 104 ? -8.620 2.048 2.866 1.00 89.69 104 LEU A O 1
ATOM 822 N N . LYS A 1 105 ? -9.059 0.856 1.009 1.00 89.94 105 LYS A N 1
ATOM 823 C CA . LYS A 1 105 ? -10.445 1.316 0.880 1.00 89.94 105 LYS A CA 1
ATOM 824 C C . LYS A 1 105 ? -11.314 0.750 2.002 1.00 89.94 105 LYS A C 1
ATOM 826 O O . LYS A 1 105 ? -12.071 1.504 2.613 1.00 89.94 105 LYS A O 1
ATOM 831 N N . ASP A 1 106 ? -11.170 -0.534 2.300 1.00 90.06 106 ASP A N 1
ATOM 832 C CA . ASP A 1 106 ? -11.941 -1.210 3.340 1.00 90.06 106 ASP A CA 1
ATOM 833 C C . ASP A 1 106 ? -11.561 -0.697 4.732 1.00 90.06 106 ASP A C 1
ATOM 835 O O . ASP A 1 106 ? -12.446 -0.417 5.541 1.00 90.06 106 ASP A O 1
ATOM 839 N N . LYS A 1 107 ? -10.268 -0.457 4.991 1.00 90.00 107 LYS A N 1
ATOM 840 C CA . LYS A 1 107 ? -9.800 0.191 6.223 1.00 90.00 107 LYS A CA 1
ATOM 841 C C . LYS A 1 107 ? -10.421 1.573 6.402 1.00 90.00 107 LYS A C 1
ATOM 843 O O . LYS A 1 107 ? -11.005 1.839 7.441 1.00 90.00 107 LYS A O 1
ATOM 848 N N . ARG A 1 108 ? -10.402 2.417 5.365 1.00 88.50 108 ARG A N 1
ATOM 849 C CA . ARG A 1 108 ? -11.032 3.746 5.424 1.00 88.50 108 ARG 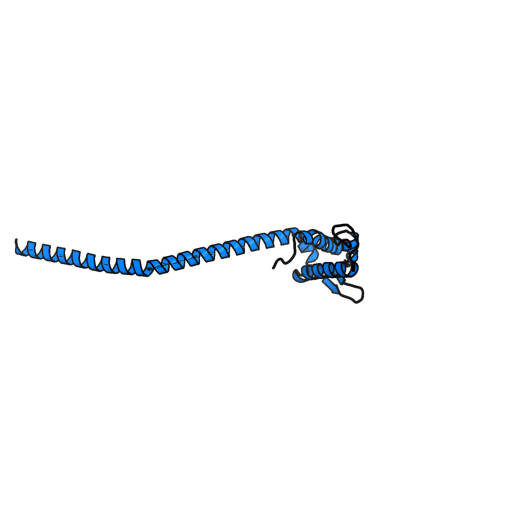A CA 1
ATOM 850 C C . ARG A 1 108 ? -12.529 3.667 5.731 1.00 88.50 108 ARG A C 1
ATOM 852 O O . ARG A 1 108 ? -13.045 4.519 6.449 1.00 88.50 108 ARG A O 1
ATOM 859 N N . ASN A 1 109 ? -13.229 2.684 5.170 1.00 88.75 109 ASN A N 1
ATOM 860 C CA . ASN A 1 109 ? -14.650 2.490 5.446 1.00 88.75 109 ASN A CA 1
ATOM 861 C C . ASN A 1 109 ? -14.886 2.080 6.906 1.00 88.75 109 ASN A C 1
ATOM 863 O O . ASN A 1 109 ? -15.798 2.613 7.530 1.00 88.75 109 ASN A O 1
ATOM 867 N N . ARG A 1 110 ? -14.047 1.194 7.462 1.00 91.38 110 ARG A N 1
ATOM 868 C CA . ARG A 1 110 ? -14.091 0.835 8.888 1.00 91.38 110 ARG A CA 1
ATOM 869 C C . ARG A 1 110 ? -13.813 2.040 9.784 1.00 91.38 110 ARG A C 1
ATOM 871 O O . ARG A 1 110 ? -14.636 2.334 10.641 1.00 91.38 110 ARG A O 1
ATOM 878 N N . ASP A 1 111 ? -12.748 2.792 9.513 1.00 90.25 111 ASP A N 1
ATOM 879 C CA . ASP A 1 111 ? -12.391 3.991 10.282 1.00 90.25 111 ASP A CA 1
ATOM 880 C C . ASP A 1 111 ? -13.531 5.028 10.258 1.00 90.25 111 ASP A C 1
ATOM 882 O O . ASP A 1 111 ? -13.840 5.668 11.264 1.00 90.25 111 ASP A O 1
ATOM 886 N N . LYS A 1 112 ? -14.208 5.178 9.109 1.00 92.56 112 LYS A N 1
ATOM 887 C CA . LYS A 1 112 ? -15.381 6.052 8.979 1.00 92.56 112 LYS A CA 1
ATOM 888 C C . LYS A 1 112 ? -16.551 5.566 9.842 1.00 92.56 112 LYS A C 1
ATOM 890 O O . LYS A 1 112 ? -17.172 6.384 10.516 1.00 92.56 112 LYS A O 1
ATOM 895 N N . LEU A 1 113 ? -16.840 4.265 9.830 1.00 92.81 113 LEU A N 1
ATOM 896 C CA . LEU A 1 113 ? -17.907 3.672 10.641 1.00 92.81 113 LEU A CA 1
ATOM 897 C C . LEU A 1 113 ? -17.618 3.791 12.143 1.00 92.81 113 LEU A C 1
ATOM 899 O O . LEU A 1 113 ? -18.515 4.123 12.912 1.00 92.81 113 LEU A O 1
ATOM 903 N N . GLU A 1 114 ? -16.375 3.573 12.572 1.00 91.06 114 GLU A N 1
ATOM 904 C CA . GLU A 1 114 ? -15.966 3.749 13.971 1.00 91.06 114 GLU A CA 1
ATOM 905 C C . GLU A 1 114 ? -16.092 5.206 14.418 1.00 91.06 114 GLU A C 1
ATOM 907 O O . GLU A 1 114 ? -16.591 5.491 15.509 1.00 91.06 114 GLU A O 1
ATOM 912 N N . PHE A 1 115 ? -15.714 6.146 13.551 1.00 93.12 115 PHE A N 1
ATOM 913 C CA . PHE A 1 115 ? -15.908 7.564 13.812 1.00 93.12 115 PHE A CA 1
ATOM 914 C C . PHE A 1 115 ? -17.394 7.933 13.933 1.00 93.12 115 PHE A C 1
ATOM 916 O O . PHE A 1 115 ? -17.769 8.663 14.848 1.00 93.12 115 PHE A O 1
ATOM 923 N N . GLU A 1 116 ? -18.259 7.404 13.066 1.00 92.00 116 GLU A N 1
ATOM 924 C CA . GLU A 1 116 ? -19.711 7.602 13.169 1.00 92.00 116 GLU A CA 1
ATOM 925 C C . GLU A 1 116 ? -20.276 6.992 14.458 1.00 92.00 116 GLU A C 1
ATOM 927 O O . GLU A 1 116 ? -21.022 7.663 15.170 1.00 92.00 116 GLU A O 1
ATOM 932 N N . LYS A 1 117 ? -19.848 5.781 14.829 1.00 92.88 117 LYS A N 1
ATOM 933 C CA . LYS A 1 117 ? -20.248 5.139 16.086 1.00 92.88 117 LYS A CA 1
ATOM 934 C C . LYS A 1 117 ? -19.836 5.964 17.306 1.00 92.88 117 LYS A C 1
ATOM 936 O O . LYS A 1 117 ? -20.663 6.215 18.174 1.00 92.88 117 LYS A O 1
ATOM 941 N N . SER A 1 118 ? -18.596 6.453 17.347 1.00 91.75 118 SER A N 1
ATOM 942 C CA . SER A 1 118 ? -18.124 7.286 18.462 1.00 91.75 118 SER A CA 1
ATOM 943 C C . SER A 1 118 ? -18.907 8.596 18.608 1.00 91.75 118 SER A C 1
ATOM 945 O O . SER A 1 118 ? -19.120 9.059 19.727 1.00 91.75 118 SER A O 1
ATOM 947 N N . LYS A 1 119 ? -19.385 9.183 17.500 1.00 93.69 119 LYS A N 1
ATOM 948 C CA . LYS A 1 119 ? -20.269 10.356 17.548 1.00 93.69 119 LYS A CA 1
ATOM 949 C C . LYS A 1 119 ? -21.612 10.025 18.185 1.00 93.69 119 LYS A C 1
ATOM 951 O O . LYS A 1 119 ? -22.059 10.780 19.043 1.00 93.69 119 LYS A O 1
ATOM 956 N N . VAL A 1 120 ? -22.212 8.901 17.799 1.00 92.88 120 VAL A N 1
ATOM 957 C CA . VAL A 1 120 ? -23.474 8.427 18.379 1.00 92.88 120 VAL A CA 1
ATOM 958 C C . VAL A 1 120 ? -23.302 8.123 19.869 1.00 92.88 120 VAL A C 1
ATOM 960 O O . VAL A 1 120 ? -24.085 8.608 20.680 1.00 92.88 120 VAL A O 1
ATOM 963 N N . ASP A 1 121 ? -22.242 7.411 20.258 1.00 91.25 121 ASP A N 1
ATOM 964 C CA . ASP A 1 121 ? -21.951 7.116 21.668 1.00 91.25 121 ASP A CA 1
ATOM 965 C C . ASP A 1 121 ? -21.732 8.403 22.486 1.00 91.25 121 ASP A C 1
ATOM 967 O O . ASP A 1 121 ? -22.171 8.510 23.636 1.00 91.25 121 ASP A O 1
ATOM 971 N N . LEU A 1 122 ? -21.092 9.417 21.892 1.00 93.69 122 LEU A N 1
ATOM 972 C CA . LEU A 1 122 ? -20.911 10.731 22.508 1.00 93.69 122 LEU A CA 1
ATOM 973 C C . LEU A 1 122 ? -22.244 11.476 22.677 1.00 93.69 122 LEU A C 1
ATOM 975 O O . LEU A 1 122 ? -22.457 12.122 23.706 1.00 93.69 122 LEU A O 1
ATOM 979 N N . GLU A 1 123 ? -23.133 11.417 21.687 1.00 92.62 123 GLU A N 1
ATOM 980 C CA . GLU A 1 123 ? -24.478 11.997 21.764 1.00 92.62 123 GLU A CA 1
ATOM 981 C C . GLU A 1 123 ? -25.317 11.306 22.842 1.00 92.62 123 GLU A C 1
ATOM 983 O O . GLU A 1 123 ? -25.838 11.985 23.730 1.00 92.62 123 GLU A O 1
ATOM 988 N N . LEU A 1 124 ? -25.329 9.973 22.861 1.00 91.44 124 LEU A N 1
ATOM 989 C CA . LEU A 1 124 ? -26.010 9.171 23.876 1.00 91.44 124 LEU A CA 1
ATOM 990 C C . LEU A 1 124 ? -25.479 9.468 25.286 1.00 91.44 124 LEU A C 1
ATOM 992 O O . LEU A 1 124 ? -26.246 9.629 26.238 1.00 91.44 124 LEU A O 1
ATOM 996 N N . SER A 1 125 ? -24.159 9.606 25.432 1.00 91.31 125 SER A N 1
ATOM 997 C CA . SER A 1 125 ? -23.527 9.982 26.701 1.00 91.31 125 SER A CA 1
ATOM 998 C C . SER A 1 125 ? -23.979 11.371 27.162 1.00 91.31 125 SER A C 1
ATOM 1000 O O . SER A 1 125 ? -24.290 11.569 28.337 1.00 91.31 125 SER A O 1
ATOM 1002 N N . LYS A 1 126 ? -24.073 12.342 26.243 1.00 90.94 126 LYS A N 1
ATOM 1003 C CA . LYS A 1 126 ? -24.583 13.689 26.549 1.00 90.94 126 LYS A CA 1
ATOM 1004 C C . LYS A 1 126 ? -26.053 13.665 26.959 1.00 90.94 126 LYS A C 1
ATOM 1006 O O . LYS A 1 126 ? -26.430 14.401 27.871 1.00 90.94 126 LYS A O 1
ATOM 1011 N N . GLU A 1 127 ? -26.882 12.856 26.310 1.00 89.31 127 GLU A N 1
ATOM 1012 C CA . GLU A 1 127 ? -28.290 12.688 26.684 1.00 89.31 127 GLU A CA 1
ATOM 1013 C C . GLU A 1 127 ? -28.430 12.045 28.063 1.00 89.31 127 GLU A C 1
ATOM 1015 O O . GLU A 1 127 ? -29.091 12.605 28.938 1.00 89.31 127 GLU A O 1
ATOM 1020 N N . THR A 1 128 ? -27.699 10.960 28.312 1.00 85.56 128 THR A N 1
ATOM 1021 C CA . THR A 1 128 ? -27.675 10.273 29.611 1.00 85.56 128 THR A CA 1
ATOM 1022 C C . THR A 1 128 ? -27.272 11.226 30.741 1.00 85.56 128 THR A C 1
ATOM 1024 O O . THR A 1 128 ? -27.913 11.269 31.794 1.00 85.56 128 THR A O 1
ATOM 1027 N N . LEU A 1 129 ? -26.255 12.066 30.516 1.00 84.56 129 LEU A N 1
ATOM 1028 C CA . LEU A 1 129 ? -25.830 13.094 31.472 1.00 84.56 129 LEU A CA 1
ATOM 1029 C C . LEU A 1 129 ? -26.897 14.174 31.712 1.00 84.56 129 LEU A C 1
ATOM 1031 O O . LEU A 1 129 ? -27.018 14.669 32.834 1.00 84.56 129 LEU A O 1
ATOM 1035 N N . LYS A 1 130 ? -27.692 14.538 30.698 1.00 85.19 130 LYS A N 1
ATOM 1036 C CA . LYS A 1 130 ? -28.818 15.478 30.853 1.00 85.19 130 LYS A CA 1
ATOM 1037 C C . LYS A 1 130 ? -29.978 14.869 31.641 1.00 85.19 130 LYS A C 1
ATOM 1039 O O . LYS A 1 130 ? -30.676 15.593 32.357 1.00 85.19 130 LYS A O 1
ATOM 1044 N N . GLU A 1 131 ? -30.205 13.566 31.519 1.00 82.50 131 GLU A N 1
ATOM 1045 C CA . GLU A 1 131 ? -31.275 12.867 32.234 1.00 82.50 131 GLU A CA 1
ATOM 1046 C C . GLU A 1 131 ? -30.919 12.542 33.686 1.00 82.50 131 GLU A C 1
ATOM 1048 O O . GLU A 1 131 ? -31.781 12.636 34.564 1.00 82.50 131 GLU A O 1
ATOM 1053 N N . PHE A 1 132 ? -29.645 12.264 33.969 1.00 79.25 132 PHE A N 1
ATOM 1054 C CA . PHE A 1 132 ? -29.120 11.964 35.304 1.00 79.25 132 PHE A CA 1
ATOM 1055 C C . PHE A 1 132 ? -29.597 12.902 36.437 1.00 79.25 132 PHE A C 1
ATOM 1057 O O . PHE A 1 132 ? -30.026 12.422 37.491 1.00 79.25 132 PHE A O 1
ATOM 1064 N N . PRO A 1 133 ? -29.576 14.244 36.294 1.00 79.81 133 PRO A N 1
ATOM 1065 C CA . PRO A 1 133 ? -30.079 15.131 37.341 1.00 79.81 133 PRO A CA 1
ATOM 1066 C C . PRO A 1 133 ? -31.603 15.049 37.509 1.00 79.81 133 PRO A C 1
ATOM 1068 O O . PRO A 1 133 ? -32.101 15.242 38.621 1.00 79.81 133 PRO A O 1
ATOM 1071 N N . LYS A 1 134 ? -32.359 14.756 36.441 1.00 78.31 134 LYS A N 1
ATOM 1072 C CA . LYS A 1 134 ? -33.823 14.612 36.495 1.00 78.31 134 LYS A CA 1
ATOM 1073 C C . LYS A 1 134 ? -34.215 13.322 37.214 1.00 78.31 134 LYS A C 1
ATOM 1075 O O . LYS A 1 134 ? -35.057 13.363 38.113 1.00 78.31 134 LYS A O 1
ATOM 1080 N N . THR A 1 135 ? -33.576 12.203 36.877 1.00 76.81 135 THR A N 1
ATOM 1081 C CA . THR A 1 135 ? -33.806 10.905 37.533 1.00 76.81 135 THR A CA 1
ATOM 1082 C C . THR A 1 135 ? -33.398 10.953 39.004 1.00 76.81 135 THR A C 1
ATOM 1084 O O . THR A 1 135 ? -34.175 10.547 39.868 1.00 76.81 135 THR A O 1
ATOM 1087 N N . ARG A 1 136 ? -32.259 11.582 39.329 1.00 81.69 136 ARG A N 1
ATOM 1088 C CA . ARG A 1 136 ? -31.816 11.792 40.718 1.00 81.69 136 ARG A CA 1
ATOM 1089 C C . ARG A 1 136 ? -32.818 12.598 41.550 1.00 81.69 136 ARG A C 1
ATOM 1091 O O . ARG A 1 136 ? -33.028 12.283 42.719 1.00 81.69 136 ARG A O 1
ATOM 1098 N N . LYS A 1 137 ? -33.448 13.633 40.979 1.00 82.44 137 LYS A N 1
ATOM 1099 C CA . LYS A 1 137 ? -34.498 14.407 41.670 1.00 82.44 137 LYS A CA 1
ATOM 1100 C C . LYS A 1 137 ? -35.752 13.565 41.912 1.00 82.44 137 LYS A C 1
ATOM 1102 O O . LYS A 1 137 ? -36.262 13.575 43.027 1.00 82.44 137 LYS A O 1
ATOM 1107 N N . ARG A 1 138 ? -36.219 12.809 40.911 1.00 85.38 138 ARG A N 1
ATOM 1108 C CA . ARG A 1 138 ? -37.384 11.913 41.054 1.00 85.38 138 ARG A CA 1
ATOM 1109 C C . ARG A 1 138 ? -37.165 10.849 42.130 1.00 85.38 138 ARG A C 1
ATOM 1111 O O . ARG A 1 138 ? -38.041 10.660 42.963 1.00 85.38 138 ARG A O 1
ATOM 1118 N N . ALA A 1 139 ? -35.986 10.228 42.167 1.00 83.25 139 ALA A N 1
ATOM 1119 C CA . ALA A 1 139 ? -35.642 9.236 43.186 1.00 83.25 139 ALA A CA 1
ATOM 1120 C C . ALA A 1 139 ? -35.684 9.821 44.609 1.00 83.25 139 ALA A C 1
ATOM 1122 O O . ALA A 1 139 ? -36.238 9.204 45.513 1.00 83.25 139 ALA A O 1
ATOM 1123 N N . LYS A 1 140 ? -35.175 11.046 44.807 1.00 84.38 140 LYS A N 1
ATOM 1124 C CA . LYS A 1 140 ? -35.267 11.738 46.104 1.00 84.38 140 LYS A CA 1
ATOM 1125 C C . LYS A 1 140 ? -36.716 11.977 46.535 1.00 84.38 140 LYS A C 1
ATOM 1127 O O . LYS A 1 140 ? -37.052 11.716 47.683 1.00 84.38 140 LYS A O 1
ATOM 1132 N N . TRP A 1 141 ? -37.571 12.433 45.622 1.00 87.94 141 TRP A N 1
ATOM 1133 C CA . TRP A 1 141 ? -38.995 12.628 45.909 1.00 87.94 141 TRP A CA 1
ATOM 1134 C C . TRP A 1 141 ? -39.720 11.316 46.210 1.00 87.94 141 TRP A C 1
ATOM 1136 O O . TRP A 1 141 ? -40.514 11.273 47.141 1.00 87.94 141 TRP A O 1
ATOM 1146 N N . ALA A 1 142 ? -39.413 10.240 45.482 1.00 86.94 142 ALA A N 1
ATOM 1147 C CA . ALA A 1 142 ? -39.992 8.922 45.728 1.00 86.94 142 ALA A CA 1
ATOM 1148 C C . ALA A 1 142 ? -39.669 8.402 47.140 1.00 86.94 142 ALA A C 1
ATOM 1150 O O . ALA A 1 142 ? -40.559 7.905 47.823 1.00 86.94 142 ALA A O 1
ATOM 1151 N N . ILE A 1 143 ? -38.429 8.584 47.608 1.00 89.06 143 ILE A N 1
ATOM 1152 C CA . ILE A 1 143 ? -38.026 8.221 48.976 1.00 89.06 143 ILE A CA 1
ATOM 1153 C C . ILE A 1 143 ? -38.810 9.037 50.014 1.00 89.06 143 ILE A C 1
ATOM 1155 O O . ILE A 1 143 ? -39.309 8.471 50.984 1.00 89.06 143 ILE A O 1
ATOM 1159 N N . ILE A 1 144 ? -38.964 10.349 49.799 1.00 90.56 144 ILE A N 1
ATOM 1160 C CA . ILE A 1 144 ? -39.724 11.227 50.705 1.00 90.56 144 ILE A CA 1
ATOM 1161 C C . ILE A 1 144 ? -41.194 10.791 50.777 1.00 90.56 144 ILE A C 1
ATOM 1163 O O . ILE A 1 144 ? -41.726 10.615 51.870 1.00 90.56 144 ILE A O 1
ATOM 1167 N N . ILE A 1 145 ? -41.837 10.573 49.626 1.00 89.25 145 ILE A N 1
ATOM 1168 C CA . ILE A 1 145 ? -43.242 10.144 49.552 1.00 89.25 145 ILE A CA 1
ATOM 1169 C C . ILE A 1 145 ? -43.424 8.784 50.234 1.00 89.25 145 ILE A C 1
ATOM 1171 O O . ILE A 1 145 ? -44.354 8.613 51.019 1.00 89.25 145 ILE A O 1
ATOM 1175 N N . SER A 1 146 ? -42.514 7.837 49.989 1.00 89.19 146 SER A N 1
ATOM 1176 C CA . SER A 1 146 ? -42.539 6.526 50.642 1.00 89.19 146 SER A CA 1
ATOM 1177 C C . SER A 1 146 ? -42.424 6.641 52.163 1.00 89.19 146 SER A C 1
ATOM 1179 O O . SER A 1 146 ? -43.150 5.953 52.875 1.00 89.19 146 SER A O 1
ATOM 1181 N N . GLY A 1 147 ? -41.546 7.509 52.674 1.00 91.00 147 GLY A N 1
ATOM 1182 C CA . GLY A 1 147 ? -41.404 7.737 54.114 1.00 91.00 147 GLY A CA 1
ATOM 1183 C C . GLY A 1 147 ? -42.673 8.311 54.749 1.00 91.00 147 GLY A C 1
ATOM 1184 O O . GLY A 1 147 ? -43.098 7.841 55.802 1.00 91.00 147 GLY A O 1
ATOM 1185 N N . ILE A 1 148 ? -43.318 9.274 54.081 1.00 91.88 148 ILE A N 1
ATOM 1186 C CA . ILE A 1 148 ? -44.585 9.866 54.543 1.00 91.88 148 ILE A CA 1
ATOM 1187 C C . ILE A 1 148 ? -45.702 8.815 54.571 1.00 91.88 148 ILE A C 1
ATOM 1189 O O . ILE A 1 148 ? -46.442 8.745 55.548 1.00 91.88 148 ILE A O 1
ATOM 1193 N N . ALA A 1 149 ? -45.814 7.979 53.536 1.00 91.12 149 ALA A N 1
ATOM 1194 C CA . ALA A 1 149 ? -46.832 6.930 53.475 1.00 91.12 149 ALA A CA 1
ATOM 1195 C C . ALA A 1 149 ? -46.690 5.914 54.621 1.00 91.12 149 ALA A C 1
ATOM 1197 O O . ALA A 1 149 ? -47.680 5.578 55.269 1.00 91.12 149 ALA A O 1
ATOM 1198 N N . ILE A 1 150 ? -45.458 5.480 54.915 1.00 91.81 150 ILE A N 1
ATOM 1199 C CA . ILE A 1 150 ? -45.169 4.583 56.044 1.00 91.81 150 ILE A CA 1
ATOM 1200 C C . ILE A 1 150 ? -45.545 5.252 57.371 1.00 91.81 150 ILE A C 1
ATOM 1202 O O . ILE A 1 150 ? -46.167 4.627 58.225 1.00 91.81 150 ILE A O 1
ATOM 1206 N N . PHE A 1 151 ? -45.203 6.531 57.543 1.00 92.00 151 PHE A N 1
ATOM 1207 C CA . PHE A 1 151 ? -45.508 7.275 58.764 1.00 92.00 151 PHE A CA 1
ATOM 1208 C C . PHE A 1 151 ? -47.019 7.437 58.995 1.00 92.00 151 PHE A C 1
ATOM 1210 O O . PHE A 1 151 ? -47.493 7.231 60.112 1.00 92.00 151 PHE A O 1
ATOM 1217 N N . LEU A 1 152 ? -47.789 7.739 57.943 1.00 90.50 152 LEU A N 1
ATOM 1218 C CA . LEU A 1 152 ? -49.251 7.826 58.018 1.00 90.50 152 LEU A CA 1
ATOM 1219 C C . LEU A 1 152 ? -49.888 6.479 58.380 1.00 90.50 152 LEU A C 1
ATOM 1221 O O . LEU A 1 152 ? -50.735 6.444 59.269 1.00 90.50 152 LEU A O 1
ATOM 1225 N N . GLN A 1 153 ? -49.439 5.376 57.768 1.00 90.94 153 GLN A N 1
ATOM 1226 C CA . GLN A 1 153 ? -49.901 4.029 58.132 1.00 90.94 153 GLN A CA 1
ATOM 1227 C C . GLN A 1 153 ? -49.625 3.700 59.606 1.00 90.94 153 GLN A C 1
ATOM 1229 O O . GLN A 1 153 ? -50.444 3.064 60.268 1.00 90.94 153 GLN A O 1
ATOM 1234 N N . LEU A 1 154 ? -48.490 4.157 60.139 1.00 89.62 154 LEU A N 1
ATOM 1235 C CA . LEU A 1 154 ? -48.119 3.957 61.539 1.00 89.62 154 LEU A CA 1
ATOM 1236 C C . LEU A 1 154 ? -49.041 4.725 62.496 1.00 89.62 154 LEU A C 1
ATOM 1238 O O . LEU A 1 154 ? -49.479 4.165 63.499 1.00 89.62 154 LEU A O 1
ATOM 1242 N N . ILE A 1 155 ? -49.378 5.979 62.176 1.00 90.81 155 ILE A N 1
ATOM 1243 C CA . ILE A 1 155 ? -50.348 6.773 62.949 1.00 90.81 155 ILE A CA 1
ATOM 1244 C C . ILE A 1 155 ? -51.720 6.104 62.930 1.00 90.81 155 ILE A C 1
ATOM 1246 O O . ILE A 1 155 ? -52.350 5.965 63.976 1.00 90.81 155 ILE A O 1
ATOM 1250 N N . GLU A 1 156 ? -52.175 5.670 61.757 1.00 89.62 156 GLU A N 1
ATOM 1251 C CA . GLU A 1 156 ? -53.473 5.017 61.595 1.00 89.62 156 GLU A CA 1
ATOM 1252 C C . GLU A 1 156 ? -53.556 3.730 62.430 1.00 89.62 156 GLU A C 1
ATOM 1254 O O . GLU A 1 156 ? -54.552 3.488 63.112 1.00 89.62 156 GLU A O 1
ATOM 1259 N N . TRP A 1 157 ? -52.473 2.946 62.463 1.00 91.44 157 TRP A N 1
ATOM 1260 C CA . TRP A 1 157 ? -52.361 1.760 63.310 1.00 91.44 157 TRP A CA 1
ATOM 1261 C C . TRP A 1 157 ? -52.414 2.095 64.808 1.00 91.44 157 TRP A C 1
ATOM 1263 O O . TRP A 1 157 ? -53.167 1.457 65.542 1.00 91.44 157 TRP A O 1
ATOM 1273 N N . ILE A 1 158 ? -51.687 3.126 65.259 1.00 89.25 158 ILE A N 1
ATOM 1274 C CA . ILE A 1 158 ? -51.696 3.574 66.665 1.00 89.25 158 ILE A CA 1
ATOM 1275 C C . ILE A 1 158 ? -53.092 4.055 67.085 1.00 89.25 158 ILE A C 1
ATOM 1277 O O . ILE A 1 158 ? -53.580 3.674 68.147 1.00 89.25 158 ILE A O 1
ATOM 1281 N N . VAL A 1 159 ? -53.759 4.863 66.256 1.00 88.94 159 VAL A N 1
ATOM 1282 C CA . VAL A 1 159 ? -55.119 5.359 66.537 1.00 88.94 159 VAL A CA 1
ATOM 1283 C C . VAL A 1 159 ? -56.108 4.200 66.636 1.00 88.94 159 VAL A C 1
ATOM 1285 O O . VAL A 1 159 ? -56.928 4.165 67.552 1.00 88.94 159 VAL A O 1
ATOM 1288 N N . LYS A 1 160 ? -56.001 3.211 65.743 1.00 87.44 160 LYS A N 1
ATOM 1289 C CA . LYS A 1 160 ? -56.843 2.011 65.772 1.00 87.44 160 LYS A CA 1
ATOM 1290 C C . LYS A 1 160 ? -56.617 1.168 67.032 1.00 87.44 160 LYS A C 1
ATOM 1292 O O . LYS A 1 160 ? -57.563 0.568 67.527 1.00 87.44 160 LYS A O 1
ATOM 1297 N N . LEU A 1 161 ? -55.392 1.156 67.559 1.00 82.69 161 LEU A N 1
ATOM 1298 C CA . LEU A 1 161 ? -55.025 0.439 68.781 1.00 82.69 161 LEU A CA 1
ATOM 1299 C C . LEU A 1 161 ? -55.530 1.133 70.057 1.00 82.69 161 LEU A C 1
ATOM 1301 O O . LEU A 1 161 ? -55.835 0.448 71.022 1.00 82.69 161 LEU A O 1
ATOM 1305 N N . MET A 1 162 ? -55.650 2.466 70.060 1.00 76.31 162 MET A N 1
ATOM 1306 C CA . MET A 1 162 ? -56.226 3.231 71.182 1.00 76.31 162 MET A CA 1
ATOM 1307 C C . MET A 1 162 ? -57.761 3.335 71.147 1.00 76.31 162 MET A C 1
ATOM 1309 O O . MET A 1 162 ? -58.373 3.693 72.148 1.00 76.31 162 MET A O 1
ATOM 1313 N N . SER A 1 163 ? -58.379 3.077 69.992 1.00 71.56 163 SER A N 1
ATOM 1314 C CA . SER A 1 163 ? -59.838 3.051 69.803 1.00 71.56 163 SER A CA 1
ATOM 1315 C C . SER A 1 163 ? -60.461 1.669 70.059 1.00 71.56 163 SER A C 1
ATOM 1317 O O . SER A 1 163 ? -61.686 1.542 69.974 1.00 71.56 163 SER A O 1
ATOM 1319 N N . SER A 1 164 ? -59.638 0.645 70.298 1.00 57.28 164 SER A N 1
ATOM 1320 C CA . SER A 1 164 ? -60.050 -0.713 70.666 1.00 57.28 164 SER A CA 1
ATOM 1321 C C . SER A 1 164 ? -59.914 -0.934 72.164 1.00 57.28 164 SER A C 1
ATOM 1323 O O . SER A 1 164 ? -60.601 -1.868 72.631 1.00 57.28 164 SER A O 1
#

pLDDT: mean 86.75, std 8.4, range [44.62, 94.19]

Solvent-accessible surface area (backbone atoms only — not comparable to full-atom values): 9132 Å² total; per-residue (Å²): 133,79,88,72,56,80,82,50,33,65,47,54,44,48,51,55,50,45,13,68,71,67,74,44,69,44,40,47,66,59,34,43,76,71,62,66,39,74,52,42,48,101,85,67,48,70,47,97,52,35,68,60,54,42,48,50,54,40,51,52,51,44,52,50,35,48,74,70,58,34,32,48,67,48,77,54,99,92,47,56,34,36,25,61,45,92,42,31,64,56,43,51,74,65,48,35,51,65,42,52,52,50,52,55,51,52,48,53,52,50,56,50,50,52,54,53,49,53,52,50,53,51,50,52,50,53,50,51,61,65,45,48,65,55,54,55,50,52,52,54,51,51,54,52,53,53,52,52,53,55,51,51,53,50,51,54,52,53,53,55,62,75,75,105

Organism: NCBI:txid2584122

Mean predicted aligned error: 11.25 Å

Foldseek 3Di:
DPLDDPLCQVVLLVQLVCLVVVVDWDFLVNCPVVVSQDQADPVRHGDPCSVVSSLVVVVSSLVSCVVVVQWDWDQDPVGIITHGDPCSVVCVVCVHVVNVVVVVVVVVVVVVVVVVVVVVVVVVVVVCVVCVVVVVVVVVVVVVVVVVVVVVVVVVVVVVVVVD

Radius of gyration: 35.67 Å; Cα contacts (8 Å, |Δi|>4): 119; chains: 1; bounding box: 83×35×100 Å

Nearest PDB structures (foldseek):
  7zs9-assembly1_2  TM=3.485E-01  e=8.870E-02  Saccharomyces cerevisiae
  6aht-assembly1_B  TM=2.975E-01  e=1.149E-01  Bacillus cereus
  6juv-assembly1_A  TM=4.283E-01  e=4.181E-01  Pyrococcus yayanosii CH1
  7wvy-assembly1_R  TM=2.414E-01  e=2.904E+00  Homo sapiens

Sequence (164 aa):
MKEFNKSDIEALDFIIDQCLKTSFSVSADDLIKSGHIKLTDEKGYGTLTPDFDASKEFTRYLGILKKYELCKCNSTKDGEFASANSNTLNFQKQGGFKALYKDLKDKRNRDKLEFEKSKVDLELSKETLKEFPKTRKRAKWAIIISGIAIFLQLIEWIVKLMSS

Secondary structure (DSSP, 8-state):
--SS-TTHHHHHHHHHHHHHHSSS-B-HHHHHHTTSS-SB-TTSPBPSSHHHHHHHHHHHHHHHHHHTT-EEEEEETTEEEEEE-TTHHHHHHTTHHHHHHHHHHHHHHHHHHHHHHHHHHHHHHHHHHHHHHHHHHHHHHHHHHHHHHHHHHHHHHHHHHH--